Protein 1G5Z (pdb70)

Organism: Borreliella burgdorferi (NCBI:txid139)

Structure (mmCIF, N/CA/C/O backbone):
data_1G5Z
#
_entry.id   1G5Z
#
_cell.length_a   32.079
_cell.length_b   47.052
_cell.length_c   110.607
_cell.angle_alpha   90.00
_cell.angle_beta   90.00
_cell.angle_gamma   90.00
#
_symmetry.space_group_name_H-M   'P 21 21 2'
#
loop_
_entity.id
_entity.type
_entity.pdbx_description
1 polymer 'OUTER SURFACE PROTEIN C'
2 water water
#
loop_
_atom_site.group_PDB
_atom_site.id
_atom_site.type_symbol
_atom_site.label_atom_id
_atom_site.label_alt_id
_atom_site.label_comp_id
_atom_site.label_asym_id
_atom_site.label_entity_id
_atom_site.label_seq_id
_atom_site.pdbx_PDB_ins_code
_atom_site.Cartn_x
_atom_site.Cartn_y
_atom_site.Cartn_z
_atom_site.occupancy
_atom_site.B_iso_or_equiv
_atom_site.auth_seq_id
_atom_site.auth_comp_id
_atom_site.auth_asym_id
_atom_site.auth_atom_id
_atom_site.pdbx_PDB_model_num
ATOM 1 N N . PRO A 1 1 ? 34.040 -4.268 117.970 1.00 73.89 40 PRO A N 1
ATOM 2 C CA . PRO A 1 1 ? 34.214 -5.468 117.121 1.00 73.75 40 PRO A CA 1
ATOM 3 C C . PRO A 1 1 ? 35.543 -5.421 116.378 1.00 73.92 40 PRO A C 1
ATOM 4 O O . PRO A 1 1 ? 35.652 -4.785 115.328 1.00 73.84 40 PRO A O 1
ATOM 8 N N . ASN A 1 2 ? 36.548 -6.101 116.924 1.00 74.27 41 ASN A N 1
ATOM 9 C CA . ASN A 1 2 ? 37.874 -6.126 116.313 1.00 74.55 41 ASN A CA 1
ATOM 10 C C . ASN A 1 2 ? 38.310 -4.683 116.083 1.00 74.01 41 ASN A C 1
ATOM 11 O O . ASN A 1 2 ? 38.807 -4.336 115.012 1.00 74.13 41 ASN A O 1
ATOM 16 N N . LEU A 1 3 ? 38.116 -3.846 117.101 1.00 73.88 42 LEU A N 1
ATOM 17 C CA . LEU A 1 3 ? 38.461 -2.428 117.020 1.00 73.09 42 LEU A CA 1
ATOM 18 C C . LEU A 1 3 ? 37.916 -1.898 115.697 1.00 72.55 42 LEU A C 1
ATOM 19 O O . LEU A 1 3 ? 38.498 -1.011 115.067 1.00 72.43 42 LEU A O 1
ATOM 24 N N . THR A 1 4 ? 36.786 -2.469 115.287 1.00 72.02 43 THR A N 1
ATOM 25 C CA . THR A 1 4 ? 36.119 -2.098 114.051 1.00 71.25 43 THR A CA 1
ATOM 26 C C . THR A 1 4 ? 37.110 -2.066 112.892 1.00 71.13 43 THR A C 1
ATOM 27 O O . THR A 1 4 ? 36.930 -1.321 111.926 1.00 71.30 43 THR A O 1
ATOM 31 N N . GLU A 1 5 ? 38.162 -2.874 112.997 1.00 70.30 44 GLU A N 1
ATOM 32 C CA . GLU A 1 5 ? 39.170 -2.949 111.946 1.00 69.81 44 GLU A CA 1
ATOM 33 C C . GLU A 1 5 ? 38.585 -3.723 110.781 1.00 69.67 44 GLU A C 1
ATOM 34 O O . GLU A 1 5 ? 39.300 -4.311 109.968 1.00 69.95 44 GLU A O 1
ATOM 40 N N . ILE A 1 6 ? 37.259 -3.715 110.728 1.00 68.94 45 ILE A N 1
ATOM 41 C CA . ILE A 1 6 ? 36.513 -4.371 109.676 1.00 68.29 45 ILE A CA 1
ATOM 42 C C . ILE A 1 6 ? 36.660 -3.465 108.463 1.00 68.05 45 ILE A C 1
ATOM 43 O O . ILE A 1 6 ? 36.329 -3.842 107.342 1.00 68.47 45 ILE A O 1
ATOM 48 N N . SER A 1 7 ? 37.165 -2.260 108.710 1.00 67.71 46 SER A N 1
ATOM 49 C CA . SER A 1 7 ? 37.378 -1.277 107.656 1.00 67.65 46 SER A CA 1
ATOM 50 C C . SER A 1 7 ? 38.227 -1.897 106.554 1.00 67.34 46 SER A C 1
ATOM 51 O O . SER A 1 7 ? 37.868 -1.848 105.380 1.00 67.73 46 SER A O 1
ATOM 54 N N . LYS A 1 8 ? 39.355 -2.480 106.943 1.00 66.74 47 LYS A N 1
ATOM 55 C CA . LYS A 1 8 ? 40.251 -3.118 105.989 1.00 66.75 47 LYS A CA 1
ATOM 56 C C . LYS A 1 8 ? 39.509 -4.212 105.229 1.00 66.09 47 LYS A C 1
ATOM 57 O O . LYS A 1 8 ? 39.732 -4.420 104.037 1.00 66.59 47 LYS A O 1
ATOM 63 N N . LYS A 1 9 ? 38.623 -4.910 105.927 1.00 65.07 48 LYS A N 1
ATOM 64 C CA . LYS A 1 9 ? 37.847 -5.975 105.310 1.00 64.46 48 LYS A CA 1
ATOM 65 C C . LYS A 1 9 ? 36.815 -5.369 104.366 1.00 63.32 48 LYS A C 1
ATOM 66 O O . LYS A 1 9 ? 36.428 -5.987 103.374 1.00 63.90 48 LYS A O 1
ATOM 72 N N . ILE A 1 10 ? 36.379 -4.152 104.681 1.00 62.08 49 ILE A N 1
ATOM 73 C CA . ILE A 1 10 ? 35.386 -3.449 103.875 1.00 60.78 49 ILE A CA 1
ATOM 74 C C . ILE A 1 10 ? 36.015 -2.707 102.696 1.00 60.42 49 ILE A C 1
ATOM 75 O O . ILE A 1 10 ? 35.461 -2.688 101.597 1.00 59.94 49 ILE A O 1
ATOM 80 N N . THR A 1 11 ? 37.170 -2.095 102.925 1.00 59.70 50 THR A N 1
ATOM 81 C CA . THR A 1 11 ? 37.845 -1.364 101.867 1.00 59.19 50 THR A CA 1
ATOM 82 C C . THR A 1 11 ? 38.385 -2.324 100.811 1.00 58.57 50 THR A C 1
ATOM 83 O O . THR A 1 11 ? 38.319 -2.043 99.614 1.00 57.82 50 THR A O 1
ATOM 87 N N . GLU A 1 12 ? 38.911 -3.461 101.253 1.00 58.59 51 GLU A N 1
ATOM 88 C CA . GLU A 1 12 ? 39.463 -4.440 100.325 1.00 59.49 51 GLU A CA 1
ATOM 89 C C . GLU A 1 12 ? 38.402 -5.267 99.601 1.0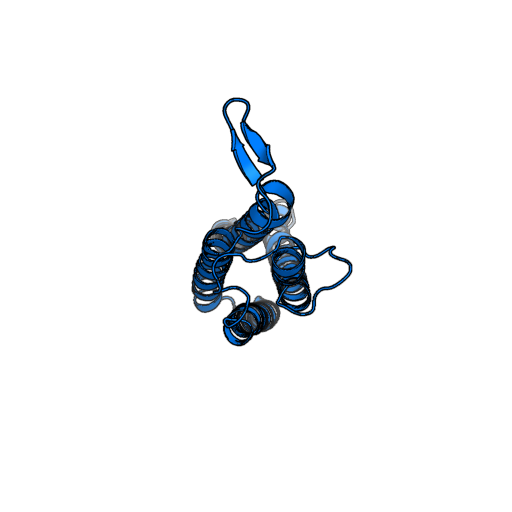0 58.62 51 GLU A C 1
ATOM 90 O O . GLU A 1 12 ? 38.506 -5.485 98.394 1.00 58.54 51 GLU A O 1
ATOM 96 N N . SER A 1 13 ? 37.389 -5.735 100.326 1.00 57.82 52 SER A N 1
ATOM 97 C CA . SER A 1 13 ? 36.337 -6.527 99.694 1.00 57.04 52 SER A CA 1
ATOM 98 C C . SER A 1 13 ? 35.577 -5.619 98.736 1.00 56.25 52 SER A C 1
ATOM 99 O O . SER A 1 13 ? 34.783 -6.080 97.916 1.00 56.72 52 SER A O 1
ATOM 102 N N . ASN A 1 14 ? 35.832 -4.320 98.854 1.00 54.93 53 ASN A N 1
ATOM 103 C CA . ASN A 1 14 ? 35.190 -3.326 98.007 1.00 53.68 53 ASN A CA 1
ATOM 104 C C . ASN A 1 14 ? 35.991 -3.147 96.710 1.00 53.10 53 ASN A C 1
ATOM 105 O O . ASN A 1 14 ? 35.419 -3.077 95.618 1.00 52.93 53 ASN A O 1
ATOM 110 N N . ALA A 1 15 ? 37.314 -3.075 96.837 1.00 51.30 54 ALA A N 1
ATOM 111 C CA . ALA A 1 15 ? 38.186 -2.922 95.677 1.00 49.80 54 ALA A CA 1
ATOM 112 C C . ALA A 1 15 ? 37.940 -4.073 94.703 1.00 48.94 54 ALA A C 1
ATOM 113 O O . ALA A 1 15 ? 38.215 -3.965 93.506 1.00 49.19 54 ALA A O 1
ATOM 115 N N . VAL A 1 16 ? 37.426 -5.179 95.230 1.00 47.27 55 VAL A N 1
ATOM 116 C CA . VAL A 1 16 ? 37.122 -6.342 94.413 1.00 45.56 55 VAL A CA 1
ATOM 117 C C . VAL A 1 16 ? 35.818 -6.056 93.678 1.00 44.52 55 VAL A C 1
ATOM 118 O O . VAL A 1 16 ? 35.728 -6.210 92.461 1.00 44.27 55 VAL A O 1
ATOM 122 N N . VAL A 1 17 ? 34.811 -5.636 94.436 1.00 43.46 56 VAL A N 1
ATOM 123 C CA . VAL A 1 17 ? 33.507 -5.316 93.877 1.00 42.42 56 VAL A CA 1
ATOM 124 C C . VAL A 1 17 ? 33.657 -4.273 92.781 1.00 42.20 56 VAL A C 1
ATOM 125 O O . VAL A 1 17 ? 33.001 -4.357 91.743 1.00 42.59 56 VAL A O 1
ATOM 129 N N . LEU A 1 18 ? 34.525 -3.292 93.020 1.00 41.47 57 LEU A N 1
ATOM 130 C CA . LEU A 1 18 ? 34.779 -2.224 92.058 1.00 40.48 57 LEU A CA 1
ATOM 131 C C . LEU A 1 18 ? 35.416 -2.768 90.793 1.00 39.84 57 LEU A C 1
ATOM 132 O O . LEU A 1 18 ? 34.955 -2.497 89.689 1.00 39.82 57 LEU A O 1
ATOM 137 N N . ALA A 1 19 ? 36.482 -3.539 90.967 1.00 39.40 58 ALA A N 1
ATOM 138 C CA . ALA A 1 19 ? 37.193 -4.130 89.847 1.00 38.09 58 ALA A CA 1
ATOM 139 C C . ALA A 1 19 ? 36.256 -4.977 88.995 1.00 37.54 58 ALA A C 1
ATOM 140 O O . ALA A 1 19 ? 36.262 -4.880 87.762 1.00 38.18 58 ALA A O 1
ATOM 142 N N . VAL A 1 20 ? 35.441 -5.801 89.643 1.00 36.43 59 VAL A N 1
ATOM 143 C CA . VAL A 1 20 ? 34.519 -6.649 88.900 1.00 36.28 59 VAL A CA 1
ATOM 144 C C . VAL A 1 20 ? 33.423 -5.873 88.182 1.00 36.42 59 VAL A C 1
ATOM 145 O O . VAL A 1 20 ? 33.035 -6.241 87.076 1.00 37.01 59 VAL A O 1
ATOM 149 N N . LYS A 1 21 ? 32.919 -4.806 88.797 1.00 36.99 60 LYS A N 1
ATOM 150 C CA . LYS A 1 21 ? 31.867 -4.017 88.160 1.00 37.25 60 LYS A CA 1
ATOM 151 C C . LYS A 1 21 ? 32.416 -3.476 86.846 1.00 36.52 60 LYS A C 1
ATOM 152 O O . LYS A 1 21 ? 31.750 -3.521 85.809 1.00 35.84 60 LYS A O 1
ATOM 158 N N . GLU A 1 22 ? 33.643 -2.970 86.903 1.00 35.83 61 GLU A N 1
ATOM 159 C CA . GLU A 1 22 ? 34.307 -2.431 85.727 1.00 34.79 61 GLU A CA 1
ATOM 160 C C . GLU A 1 22 ? 34.212 -3.442 84.583 1.00 34.25 61 GLU A C 1
ATOM 161 O O . GLU A 1 22 ? 33.792 -3.104 83.473 1.00 33.66 61 GLU A O 1
ATOM 167 N N . VAL A 1 23 ? 34.601 -4.683 84.864 1.00 33.92 62 VAL A N 1
ATOM 168 C CA . VAL A 1 23 ? 34.537 -5.749 83.872 1.00 32.71 62 VAL A CA 1
ATOM 169 C C . VAL A 1 23 ? 33.082 -5.945 83.462 1.00 31.47 62 VAL A C 1
ATOM 170 O O . VAL A 1 23 ? 32.795 -6.190 82.294 1.00 32.14 62 VAL A O 1
ATOM 174 N N . GLU A 1 24 ? 32.168 -5.831 84.423 1.00 31.09 63 GLU A N 1
ATOM 175 C CA . GLU A 1 24 ? 30.740 -5.980 84.145 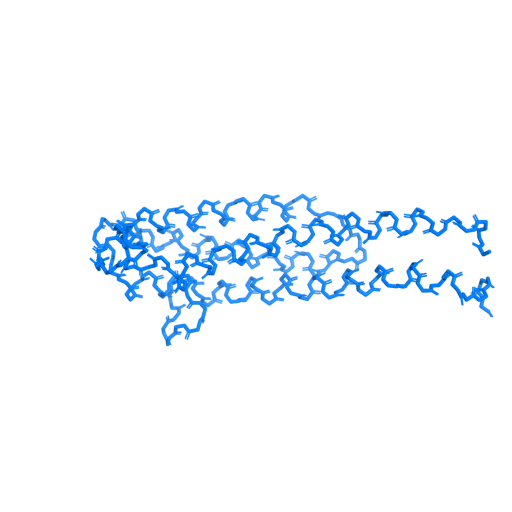1.00 31.15 63 GLU A CA 1
ATOM 176 C C . GLU A 1 24 ? 30.274 -4.918 83.159 1.00 29.17 63 GLU A C 1
ATOM 177 O O . GLU A 1 24 ? 29.667 -5.224 82.141 1.00 30.28 63 GLU A O 1
ATOM 183 N N . THR A 1 25 ? 30.559 -3.664 83.482 1.00 27.07 64 THR A N 1
ATOM 184 C CA . THR A 1 25 ? 30.181 -2.545 82.637 1.00 24.78 64 THR A CA 1
ATOM 185 C C . THR A 1 25 ? 30.768 -2.689 81.225 1.00 24.47 64 THR A C 1
ATOM 186 O O . THR A 1 25 ? 30.112 -2.339 80.240 1.00 26.21 64 THR A O 1
ATOM 190 N N . LEU A 1 26 ? 31.993 -3.205 81.117 1.00 22.78 65 LEU A N 1
ATOM 191 C CA . LEU A 1 26 ? 32.594 -3.396 79.800 1.00 21.96 65 LEU A CA 1
ATOM 192 C C . LEU A 1 26 ? 31.777 -4.404 78.991 1.00 22.03 65 LEU A C 1
ATOM 193 O O . LEU A 1 26 ? 31.628 -4.253 77.778 1.00 21.85 65 LEU A O 1
ATOM 198 N N . LEU A 1 27 ? 31.249 -5.436 79.646 1.00 21.26 66 LEU A N 1
ATOM 199 C CA . LEU A 1 27 ? 30.428 -6.403 78.916 1.00 22.34 66 LEU A CA 1
ATOM 200 C C . LEU A 1 27 ? 29.151 -5.688 78.489 1.00 21.67 66 LEU A C 1
ATOM 201 O O . LEU A 1 27 ? 28.703 -5.812 77.341 1.00 21.09 66 LEU A O 1
ATOM 206 N N . ALA A 1 28 ? 28.576 -4.927 79.417 1.00 20.79 67 ALA A N 1
ATOM 207 C CA . ALA A 1 28 ? 27.353 -4.183 79.139 1.00 20.92 67 ALA A CA 1
ATOM 208 C C . ALA A 1 28 ? 27.540 -3.220 77.966 1.00 20.74 67 ALA A C 1
ATOM 209 O O . ALA A 1 28 ? 26.587 -2.924 77.251 1.00 22.41 67 ALA A O 1
ATOM 211 N N . SER A 1 29 ? 28.759 -2.730 77.766 1.00 20.93 68 SER A N 1
ATOM 212 C CA . SER A 1 29 ? 29.001 -1.820 76.653 1.00 22.72 68 SER A CA 1
ATOM 213 C C . SER A 1 29 ? 28.981 -2.615 75.343 1.00 23.00 68 SER A C 1
ATOM 214 O O . SER A 1 29 ? 28.397 -2.176 74.349 1.00 25.09 68 SER A O 1
ATOM 217 N N . ILE A 1 30 ? 29.607 -3.790 75.348 1.00 23.48 69 ILE A N 1
ATOM 218 C CA . ILE A 1 30 ? 29.624 -4.647 74.167 1.00 22.71 69 ILE A CA 1
ATOM 219 C C . ILE A 1 30 ? 28.182 -4.988 73.819 1.00 22.79 69 ILE A C 1
ATOM 220 O O . ILE A 1 30 ? 27.795 -5.004 72.648 1.00 23.64 69 ILE A O 1
ATOM 225 N N . ASP A 1 31 ? 27.381 -5.265 74.840 1.00 23.08 70 ASP A N 1
ATOM 226 C CA . ASP A 1 31 ? 25.993 -5.598 74.601 1.00 23.45 70 ASP A CA 1
ATOM 227 C C . ASP A 1 31 ? 25.226 -4.397 74.062 1.00 23.66 70 ASP A C 1
ATOM 228 O O . ASP A 1 31 ? 24.296 -4.556 73.266 1.00 23.73 70 ASP A O 1
ATOM 233 N N . GLU A 1 32 ? 25.616 -3.196 74.482 1.00 23.73 71 GLU A N 1
ATOM 234 C CA . GLU A 1 32 ? 24.950 -1.994 73.999 1.00 23.24 71 GLU A CA 1
ATOM 235 C C . GLU A 1 32 ? 25.288 -1.847 72.513 1.00 23.88 71 GLU A C 1
ATOM 236 O O . GLU A 1 32 ? 24.420 -1.500 71.695 1.00 23.79 71 GLU A O 1
ATOM 242 N N . LEU A 1 33 ? 26.552 -2.108 72.169 1.00 23.74 72 LEU A N 1
ATOM 243 C CA . LEU A 1 33 ? 26.998 -2.039 70.775 1.00 24.06 72 LEU A CA 1
ATOM 244 C C . LEU A 1 33 ? 26.144 -3.015 69.972 1.00 23.93 72 LEU A C 1
ATOM 245 O O . LEU A 1 33 ? 25.636 -2.702 68.888 1.00 23.28 72 LEU A O 1
ATOM 250 N N . ALA A 1 34 ? 25.996 -4.209 70.536 1.00 24.14 73 ALA A N 1
ATOM 251 C CA . ALA A 1 34 ? 25.242 -5.276 69.910 1.00 23.44 73 ALA A CA 1
ATOM 252 C C . ALA A 1 34 ? 23.753 -5.007 69.717 1.00 22.32 73 ALA A C 1
ATOM 253 O O . ALA A 1 34 ? 23.209 -5.237 68.642 1.00 22.42 73 ALA A O 1
ATOM 255 N N . THR A 1 35 ? 23.091 -4.519 70.755 1.00 22.54 74 THR A N 1
ATOM 256 C CA . THR A 1 35 ? 21.653 -4.289 70.671 1.00 22.52 74 THR A CA 1
ATOM 257 C C . THR A 1 35 ? 21.268 -2.921 70.150 1.00 23.22 74 THR A C 1
ATOM 258 O O . THR A 1 35 ? 20.119 -2.717 69.759 1.00 24.93 74 THR A O 1
ATOM 262 N N . LYS A 1 36 ? 22.213 -1.984 70.129 1.00 22.66 75 LYS A N 1
ATOM 263 C CA . LYS A 1 36 ? 21.893 -0.635 69.671 1.00 20.29 75 LYS A CA 1
ATOM 264 C C . LYS A 1 36 ? 22.613 -0.111 68.442 1.00 19.84 75 LYS A C 1
ATOM 265 O O . LYS A 1 36 ? 22.069 0.722 67.729 1.00 19.87 75 LYS A O 1
ATOM 271 N N . ALA A 1 37 ? 23.825 -0.583 68.180 1.00 19.18 76 ALA A N 1
ATOM 272 C CA . ALA A 1 37 ? 24.578 -0.059 67.051 1.00 18.50 76 ALA A CA 1
ATOM 273 C C . ALA A 1 37 ? 24.714 -0.939 65.821 1.00 19.16 76 ALA A C 1
ATOM 274 O O . ALA A 1 37 ? 25.102 -0.442 64.767 1.00 20.38 76 ALA A O 1
ATOM 276 N N . ILE A 1 38 ? 24.420 -2.231 65.929 1.00 18.95 77 ILE A N 1
ATOM 277 C CA . ILE A 1 38 ? 24.529 -3.088 64.753 1.00 18.80 77 ILE A CA 1
ATOM 278 C C . ILE A 1 38 ? 23.565 -2.631 63.661 1.00 19.47 77 ILE A C 1
ATOM 279 O O . ILE A 1 38 ? 22.402 -2.338 63.932 1.00 20.25 77 ILE A O 1
ATOM 284 N N . GLY A 1 39 ? 24.059 -2.584 62.427 1.00 19.24 78 GLY A N 1
ATOM 285 C CA . GLY A 1 39 ? 23.241 -2.173 61.303 1.00 18.88 78 GLY A CA 1
ATOM 286 C C . GLY A 1 39 ? 22.631 -0.806 61.505 1.00 19.96 78 GLY A C 1
ATOM 287 O O . GLY A 1 39 ? 21.470 -0.589 61.171 1.00 22.44 78 GLY A O 1
ATOM 288 N N . LYS A 1 40 ? 23.414 0.116 62.055 1.00 20.59 79 LYS A N 1
ATOM 289 C CA . LYS A 1 40 ? 22.956 1.481 62.315 1.00 21.44 79 LYS A CA 1
ATOM 290 C C . LYS A 1 40 ? 23.998 2.501 61.892 1.00 22.62 79 LYS A C 1
ATOM 291 O O . LYS A 1 40 ? 25.174 2.183 61.729 1.00 24.90 79 LYS A O 1
ATOM 297 N N . LYS A 1 41 ? 23.559 3.737 61.711 1.00 24.01 80 LYS A N 1
ATOM 298 C CA . LYS A 1 41 ? 24.476 4.816 61.369 1.00 24.58 80 LYS A CA 1
ATOM 299 C C . LYS A 1 41 ? 24.047 6.033 62.173 1.00 23.73 80 LYS A C 1
ATOM 300 O O . LYS A 1 41 ? 22.885 6.146 62.548 1.00 23.99 80 LYS A O 1
ATOM 306 N N . ILE A 1 42 ? 24.987 6.922 62.467 1.00 25.17 81 ILE A N 1
ATOM 307 C CA . ILE A 1 42 ? 24.680 8.135 63.226 1.00 25.81 81 ILE A CA 1
ATOM 308 C C . ILE A 1 42 ? 23.828 9.050 62.349 1.00 25.77 81 ILE A C 1
ATOM 309 O O . ILE A 1 42 ? 24.259 9.491 61.285 1.00 24.36 81 ILE A O 1
ATOM 314 N N . GLY A 1 43 ? 22.607 9.319 62.794 1.00 27.75 82 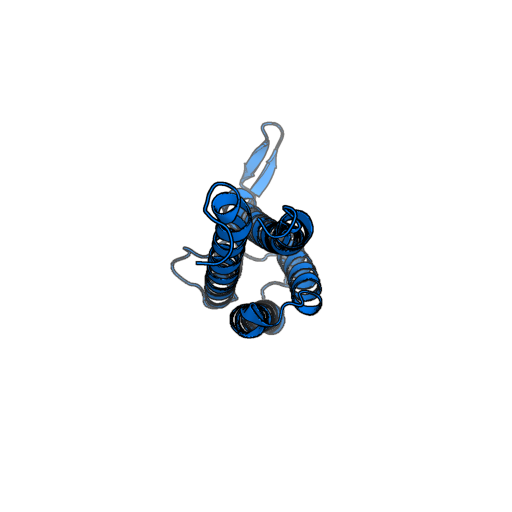GLY A N 1
ATOM 315 C CA . GLY A 1 43 ? 21.719 10.162 62.018 1.00 28.56 82 GLY A CA 1
ATOM 316 C C . GLY A 1 43 ? 21.380 11.447 62.735 1.00 29.86 82 GLY A C 1
ATOM 317 O O . GLY A 1 43 ? 21.585 11.571 63.939 1.00 30.44 82 GLY A O 1
ATOM 318 N N . ASN A 1 44 ? 20.851 12.403 61.982 1.00 30.82 83 ASN A N 1
ATOM 319 C CA . ASN A 1 44 ? 20.475 13.701 62.517 1.00 31.52 83 ASN A CA 1
ATOM 320 C C . ASN A 1 44 ? 19.563 13.609 63.731 1.00 31.23 83 ASN A C 1
ATOM 321 O O . ASN A 1 44 ? 19.529 14.524 64.547 1.00 31.65 83 ASN A O 1
ATOM 326 N N . ASN A 1 45 ? 18.818 12.513 63.844 1.00 32.06 84 ASN A N 1
ATOM 327 C CA . ASN A 1 45 ? 17.912 12.311 64.978 1.00 32.03 84 ASN A CA 1
ATOM 328 C C . ASN A 1 45 ? 18.566 11.445 66.043 1.00 31.53 84 ASN A C 1
ATOM 329 O O . ASN A 1 45 ? 18.156 11.442 67.206 1.00 30.78 84 ASN A O 1
ATOM 334 N N . GLY A 1 46 ? 19.585 10.711 65.614 1.00 30.68 85 GLY A N 1
ATOM 335 C CA . GLY A 1 46 ? 20.301 9.798 66.477 1.00 28.21 85 GLY A CA 1
ATOM 336 C C . GLY A 1 46 ? 20.629 8.629 65.572 1.00 28.19 85 GLY A C 1
ATOM 337 O O . GLY A 1 46 ? 20.822 8.812 64.372 1.00 27.12 85 GLY A O 1
ATOM 338 N N . LEU A 1 47 ? 20.669 7.424 66.118 1.00 27.26 86 LEU A N 1
ATOM 339 C CA . LEU A 1 47 ? 20.983 6.259 65.304 1.00 27.59 86 LEU A CA 1
ATOM 340 C C . LEU A 1 47 ? 19.839 5.836 64.387 1.00 27.40 86 LEU A C 1
ATOM 341 O O . LEU A 1 47 ? 18.664 5.862 64.774 1.00 28.49 86 LEU A O 1
ATOM 346 N N . GLU A 1 48 ? 20.197 5.456 63.164 1.00 27.57 87 GLU A N 1
ATOM 347 C CA . GLU A 1 48 ? 19.227 4.977 62.191 1.00 27.18 87 GLU A CA 1
ATOM 348 C C . GLU A 1 48 ? 19.808 3.835 61.359 1.00 28.34 87 GLU A C 1
ATOM 349 O O . GLU A 1 48 ? 20.970 3.454 61.527 1.00 28.77 87 GLU A O 1
ATOM 355 N N . ALA A 1 49 ? 18.992 3.294 60.462 1.00 29.10 88 ALA A N 1
ATOM 356 C CA . ALA A 1 49 ? 19.388 2.168 59.618 1.00 28.59 88 ALA A CA 1
ATOM 357 C C . ALA A 1 49 ? 20.532 2.396 58.631 1.00 28.40 88 ALA A C 1
ATOM 358 O O . ALA A 1 49 ? 20.637 3.435 57.982 1.00 28.49 88 ALA A O 1
ATOM 360 N N . ASN A 1 50 ? 21.384 1.384 58.542 1.00 29.14 89 ASN A N 1
ATOM 361 C CA . ASN A 1 50 ? 22.530 1.340 57.647 1.00 29.26 89 ASN A CA 1
ATOM 362 C C . ASN A 1 50 ? 22.992 -0.089 57.825 1.00 30.70 89 ASN A C 1
ATOM 363 O O . ASN A 1 50 ? 23.795 -0.400 58.705 1.00 31.15 89 ASN A O 1
ATOM 368 N N . GLN A 1 51 ? 22.462 -0.962 56.986 1.00 32.34 90 GLN A N 1
ATOM 369 C CA . GLN A 1 51 ? 22.773 -2.377 57.064 1.00 33.38 90 GLN A CA 1
ATOM 370 C C . GLN A 1 51 ? 24.007 -2.824 56.296 1.00 32.76 90 GLN A C 1
ATOM 371 O O . GLN A 1 51 ? 24.466 -2.150 55.370 1.00 33.54 90 GLN A O 1
ATOM 377 N N . SER A 1 52 ? 24.536 -3.971 56.720 1.00 31.25 91 SER A N 1
ATOM 378 C CA . SER A 1 52 ? 25.685 -4.615 56.100 1.00 30.42 91 SER A CA 1
ATOM 379 C C . SER A 1 52 ? 27.004 -3.830 56.041 1.00 30.13 91 SER A C 1
ATOM 380 O O . SER A 1 52 ? 27.669 -3.802 55.004 1.00 30.99 91 SER A O 1
ATOM 383 N N . LYS A 1 53 ? 27.385 -3.209 57.156 1.00 28.53 92 LYS A N 1
ATOM 384 C CA . LYS A 1 53 ? 28.633 -2.448 57.244 1.00 26.47 92 LYS A CA 1
ATOM 385 C C . LYS A 1 53 ? 29.076 -2.406 58.699 1.00 25.15 92 LYS A C 1
ATOM 386 O O . LYS A 1 53 ? 29.456 -1.353 59.219 1.00 24.74 92 LYS A O 1
ATOM 392 N N . ASN A 1 54 ? 29.038 -3.566 59.347 1.00 23.48 93 ASN A N 1
ATOM 393 C CA . ASN A 1 54 ? 29.384 -3.674 60.760 1.00 21.74 93 ASN A CA 1
ATOM 394 C C . ASN A 1 54 ? 30.799 -4.166 61.042 1.00 21.94 93 ASN A C 1
ATOM 395 O O . ASN A 1 54 ? 31.060 -4.733 62.103 1.00 23.21 93 ASN A O 1
ATOM 400 N N . THR A 1 55 ? 31.712 -3.940 60.102 1.00 21.83 94 THR A N 1
ATOM 401 C CA . THR A 1 55 ? 33.096 -4.373 60.265 1.00 20.13 94 THR A CA 1
ATOM 402 C C . THR A 1 55 ? 33.819 -3.643 61.384 1.00 19.64 94 THR A C 1
ATOM 403 O O . THR A 1 55 ? 34.332 -4.279 62.297 1.00 20.32 94 THR A O 1
ATOM 407 N N . SER A 1 56 ? 33.864 -2.313 61.314 1.00 20.63 95 SER A N 1
ATOM 408 C CA . SER A 1 56 ? 34.553 -1.526 62.332 1.00 20.55 95 SER A CA 1
ATOM 409 C C . SER A 1 56 ? 33.833 -1.631 63.667 1.00 21.12 95 SER A C 1
ATOM 410 O O . SER A 1 56 ? 34.463 -1.559 64.728 1.00 20.60 95 SER A O 1
ATOM 413 N N . LEU A 1 57 ? 32.515 -1.815 63.612 1.00 21.35 96 LEU A N 1
ATOM 414 C CA . LEU A 1 57 ? 31.733 -1.974 64.832 1.00 20.21 96 LEU A CA 1
ATOM 415 C C . LEU A 1 57 ? 32.248 -3.218 65.534 1.00 20.03 96 LEU A C 1
ATOM 416 O O . LEU A 1 57 ? 32.439 -3.225 66.745 1.00 20.34 96 LEU A O 1
ATOM 421 N N . LEU A 1 58 ? 32.470 -4.271 64.755 1.00 19.58 97 LEU A N 1
ATOM 422 C CA . LEU A 1 58 ? 32.971 -5.522 65.292 1.00 20.42 97 LEU A CA 1
ATOM 423 C C . LEU A 1 58 ? 34.377 -5.351 65.856 1.00 20.14 97 LEU A C 1
ATOM 424 O O . LEU A 1 58 ? 34.726 -5.969 66.865 1.00 21.63 97 LEU A O 1
ATOM 429 N N . SER A 1 59 ? 35.182 -4.508 65.219 1.00 19.08 98 SER A N 1
ATOM 430 C CA . SER A 1 59 ? 36.537 -4.274 65.706 1.00 18.17 98 SER A CA 1
ATOM 431 C C . SER A 1 59 ? 36.480 -3.651 67.106 1.00 19.39 98 SER A C 1
ATOM 432 O O . SER A 1 59 ? 37.376 -3.861 67.936 1.00 16.32 98 SER A O 1
ATOM 435 N N . GLY A 1 60 ? 35.414 -2.887 67.350 1.00 19.78 99 GLY A N 1
ATOM 436 C CA . GLY A 1 60 ? 35.230 -2.233 68.632 1.00 19.59 99 GLY A CA 1
ATOM 437 C C . GLY A 1 60 ? 34.912 -3.235 69.721 1.00 19.99 99 GLY A C 1
ATOM 438 O O . GLY A 1 60 ? 35.388 -3.121 70.852 1.00 18.04 99 GLY A O 1
ATOM 439 N N . ALA A 1 61 ? 34.098 -4.226 69.375 1.00 21.06 100 ALA A N 1
ATOM 440 C CA . ALA A 1 61 ? 33.724 -5.264 70.325 1.00 20.60 100 ALA A CA 1
ATOM 441 C C . ALA A 1 61 ? 34.983 -6.049 70.657 1.00 20.30 100 ALA A C 1
ATOM 442 O O . ALA A 1 61 ? 35.259 -6.345 71.819 1.00 20.71 100 ALA A O 1
ATOM 444 N N . TYR A 1 62 ? 35.758 -6.370 69.629 1.00 20.61 101 TYR A N 1
ATOM 445 C CA . TYR A 1 62 ? 36.998 -7.108 69.826 1.00 20.62 101 TYR A CA 1
ATOM 446 C C . TYR A 1 62 ? 37.915 -6.331 70.758 1.00 20.23 101 TYR A C 1
ATOM 447 O O . TYR A 1 62 ? 38.474 -6.895 71.688 1.00 22.26 101 TYR A O 1
ATOM 456 N N . ALA A 1 63 ? 38.065 -5.032 70.508 1.00 20.09 102 ALA A N 1
ATOM 457 C CA . ALA A 1 63 ? 38.909 -4.182 71.337 1.00 19.85 102 ALA A CA 1
ATOM 458 C C . ALA A 1 63 ? 38.478 -4.248 72.799 1.00 21.29 102 ALA A C 1
ATOM 459 O O . ALA A 1 63 ? 39.291 -4.459 73.698 1.00 19.78 102 ALA A O 1
ATOM 461 N N . ILE A 1 64 ? 37.187 -4.058 73.037 1.00 22.86 103 ILE A N 1
ATOM 462 C CA . ILE A 1 64 ? 36.667 -4.102 74.393 1.00 21.73 103 ILE A CA 1
ATOM 463 C C . ILE A 1 64 ? 36.856 -5.493 74.974 1.00 22.64 103 ILE A C 1
ATOM 464 O O . ILE A 1 64 ? 36.961 -5.639 76.190 1.00 23.38 103 ILE A O 1
ATOM 469 N N . SER A 1 65 ? 36.900 -6.516 74.122 1.00 23.31 104 SER A N 1
ATOM 470 C CA . SER A 1 65 ? 37.093 -7.871 74.639 1.00 24.74 104 SER A CA 1
ATOM 471 C C . SER A 1 65 ? 38.549 -8.009 75.081 1.00 24.24 104 SER A C 1
ATOM 472 O O . SER A 1 65 ? 38.844 -8.678 76.070 1.00 25.91 104 SER A O 1
ATOM 475 N N . ASP A 1 66 ? 39.457 -7.357 74.366 1.00 24.02 105 ASP A N 1
ATOM 476 C CA . ASP A 1 66 ? 40.862 -7.389 74.747 1.00 22.86 105 ASP A CA 1
ATOM 477 C C . ASP A 1 66 ? 41.042 -6.686 76.087 1.00 23.37 105 ASP A C 1
ATOM 478 O O . ASP A 1 66 ? 41.732 -7.190 76.971 1.00 25.66 105 ASP A O 1
ATOM 483 N N . LEU A 1 67 ? 40.425 -5.517 76.237 1.00 22.05 106 LEU A N 1
ATOM 484 C CA . LEU A 1 67 ? 40.525 -4.762 77.481 1.00 21.41 106 LEU A CA 1
ATOM 485 C C . LEU A 1 67 ? 39.977 -5.596 78.639 1.00 23.03 106 LEU A C 1
ATOM 486 O O . LEU A 1 67 ? 40.512 -5.569 79.758 1.00 22.31 106 LEU A O 1
ATOM 491 N N . ILE A 1 68 ? 38.909 -6.341 78.351 1.00 23.27 107 ILE A N 1
ATOM 492 C CA . ILE A 1 68 ? 38.271 -7.219 79.328 1.00 21.75 107 ILE A CA 1
ATOM 493 C C . ILE A 1 68 ? 39.246 -8.306 79.788 1.00 21.59 107 ILE A C 1
ATOM 494 O O . ILE A 1 68 ? 39.348 -8.599 80.973 1.00 20.23 107 ILE A O 1
ATOM 499 N N . ALA A 1 69 ? 39.952 -8.909 78.841 1.00 22.55 108 ALA A N 1
ATOM 500 C CA . ALA A 1 69 ? 40.915 -9.943 79.171 1.00 23.68 108 ALA A CA 1
ATOM 501 C C . ALA A 1 69 ? 41.979 -9.328 80.060 1.00 25.89 108 ALA A C 1
ATOM 502 O O . ALA A 1 69 ? 42.379 -9.922 81.059 1.00 25.76 108 ALA A O 1
ATOM 504 N N . GLU A 1 70 ? 42.432 -8.130 79.700 1.00 28.53 109 GLU A N 1
ATOM 505 C CA . GLU A 1 70 ? 43.460 -7.446 80.477 1.00 31.03 109 GLU A CA 1
ATOM 506 C C . GLU A 1 70 ? 43.047 -7.292 81.932 1.00 32.21 109 GLU A C 1
ATOM 507 O O . GLU A 1 70 ? 43.818 -7.601 82.847 1.00 32.88 109 GLU A O 1
ATOM 513 N N . LYS A 1 71 ? 41.826 -6.809 82.139 1.00 32.77 110 LYS A N 1
ATOM 514 C CA . LYS A 1 71 ? 41.305 -6.597 83.481 1.00 32.20 110 LYS A CA 1
ATOM 515 C C . LYS A 1 71 ? 41.292 -7.872 84.315 1.00 32.71 110 LYS A C 1
ATOM 516 O O . LYS A 1 71 ? 41.788 -7.884 85.440 1.00 32.71 110 LYS A O 1
ATOM 522 N N . LEU A 1 72 ? 40.718 -8.938 83.769 1.00 33.05 111 LEU A N 1
ATOM 523 C CA . LEU A 1 72 ? 40.651 -10.213 84.473 1.00 33.04 111 LEU A CA 1
ATOM 524 C C . LEU A 1 72 ? 42.040 -10.775 84.732 1.00 33.26 111 LEU A C 1
ATOM 525 O O . LEU A 1 72 ? 42.297 -11.335 85.792 1.00 33.75 111 LEU A O 1
ATOM 530 N N . ASN A 1 73 ? 42.931 -10.623 83.758 1.00 34.41 112 ASN A N 1
ATOM 531 C CA . ASN A 1 73 ? 44.310 -11.104 83.867 1.00 35.91 112 ASN A CA 1
ATOM 532 C C . ASN A 1 73 ? 44.995 -10.513 85.098 1.00 36.89 112 ASN A C 1
ATOM 533 O O . ASN A 1 73 ? 45.968 -11.069 85.610 1.00 37.46 112 ASN A O 1
ATOM 538 N N . VAL A 1 74 ? 44.469 -9.387 85.570 1.00 38.03 113 VAL A N 1
ATOM 539 C CA . VAL A 1 74 ? 45.030 -8.693 86.721 1.00 39.57 113 VAL A CA 1
ATOM 540 C C . VAL A 1 74 ? 44.156 -8.772 87.978 1.00 40.25 113 VAL A C 1
ATOM 541 O O . VAL A 1 74 ? 44.507 -8.223 89.021 1.00 40.40 113 VAL A O 1
ATOM 545 N N . LEU A 1 75 ? 43.019 -9.447 87.884 1.00 41.98 114 LEU A N 1
ATOM 546 C CA . LEU A 1 75 ? 42.144 -9.575 89.039 1.00 44.79 114 LEU A CA 1
ATOM 547 C C . LEU A 1 75 ? 42.668 -10.684 89.943 1.00 46.68 114 LEU A C 1
ATOM 548 O O . LEU A 1 75 ? 42.701 -11.854 89.553 1.00 46.79 114 LEU A O 1
ATOM 553 N N . LYS A 1 76 ? 43.083 -10.312 91.151 1.00 48.43 115 LYS A N 1
ATOM 554 C CA . LYS A 1 76 ? 43.625 -11.287 92.089 1.00 50.69 115 LYS A CA 1
ATOM 555 C C . LYS A 1 76 ? 42.919 -11.331 93.439 1.00 51.47 115 LYS A C 1
ATOM 556 O O . LYS A 1 76 ? 42.803 -10.320 94.130 1.00 51.21 115 LYS A O 1
ATOM 562 N N . ASN A 1 77 ? 42.455 -12.523 93.802 1.00 52.43 116 ASN A N 1
ATOM 563 C CA . ASN A 1 77 ? 41.756 -12.754 95.060 1.00 53.53 116 ASN A CA 1
ATOM 564 C C . ASN A 1 77 ? 41.683 -14.262 95.285 1.00 54.17 116 ASN A C 1
ATOM 565 O O . ASN A 1 77 ? 41.062 -14.985 94.507 1.00 53.48 116 ASN A O 1
ATOM 570 N N . GLU A 1 78 ? 42.325 -14.724 96.355 1.00 55.58 117 GLU A N 1
ATOM 571 C CA . GLU A 1 78 ? 42.385 -16.146 96.693 1.00 56.39 117 GLU A CA 1
ATOM 572 C C . GLU A 1 78 ? 41.049 -16.866 96.831 1.00 55.66 117 GLU A C 1
ATOM 573 O O . GLU A 1 78 ? 40.796 -17.854 96.137 1.00 55.36 117 GLU A O 1
ATOM 579 N N . GLU A 1 79 ? 40.199 -16.379 97.727 1.00 55.16 118 GLU A N 1
ATOM 580 C CA . GLU A 1 79 ? 38.912 -17.020 97.964 1.00 54.94 118 GLU A CA 1
ATOM 581 C C . GLU A 1 79 ? 38.007 -17.055 96.739 1.00 54.16 118 GLU A C 1
ATOM 582 O O . GLU A 1 79 ? 37.115 -17.897 96.651 1.00 54.29 118 GLU A O 1
ATOM 588 N N . LEU A 1 80 ? 38.253 -16.156 95.789 1.00 53.16 119 LEU A N 1
ATOM 589 C CA . LEU A 1 80 ? 37.459 -16.080 94.565 1.00 51.72 119 LEU A CA 1
ATOM 590 C C . LEU A 1 80 ? 38.170 -16.653 93.346 1.00 51.24 119 LEU A C 1
ATOM 591 O O . LEU A 1 80 ? 37.541 -16.887 92.316 1.00 50.99 119 LEU A O 1
ATOM 596 N N . LYS A 1 81 ? 39.477 -16.869 93.468 1.00 51.01 120 LYS A N 1
ATOM 597 C CA . LYS A 1 81 ? 40.292 -17.398 92.376 1.00 51.09 120 LYS A CA 1
ATOM 598 C C . LYS A 1 81 ? 39.503 -18.269 91.402 1.00 49.98 120 LYS A C 1
ATOM 599 O O . LYS A 1 81 ? 39.569 -18.079 90.188 1.00 49.27 120 LYS A O 1
ATOM 605 N N . GLU A 1 82 ? 38.760 -19.224 91.943 1.00 49.97 121 GLU A N 1
ATOM 606 C CA . GLU A 1 82 ? 37.944 -20.117 91.129 1.00 49.79 121 GLU A CA 1
ATOM 607 C C . GLU A 1 82 ? 37.114 -19.327 90.117 1.00 48.05 121 GLU A C 1
ATOM 608 O O . GLU A 1 82 ? 37.398 -19.341 88.921 1.00 48.21 121 GLU A O 1
ATOM 614 N N . LYS A 1 83 ? 36.095 -18.632 90.611 1.00 46.59 122 LYS A N 1
ATOM 615 C CA . LYS A 1 83 ? 35.213 -17.848 89.759 1.00 45.39 122 LYS A CA 1
ATOM 616 C C . LYS A 1 83 ? 35.954 -16.883 88.840 1.00 44.68 122 LYS A C 1
ATOM 617 O O . LYS A 1 83 ? 35.458 -16.536 87.768 1.00 44.19 122 LYS A O 1
ATOM 623 N N . ILE A 1 84 ? 37.137 -16.443 89.260 1.00 44.29 123 ILE A N 1
ATOM 624 C CA . ILE A 1 84 ? 37.937 -15.530 88.449 1.00 42.82 123 ILE A CA 1
ATOM 625 C C . ILE A 1 84 ? 38.520 -16.282 87.261 1.00 42.82 123 ILE A C 1
ATOM 626 O O . ILE A 1 84 ? 38.439 -15.822 86.125 1.00 43.04 123 ILE A O 1
ATOM 631 N N . ASP A 1 85 ? 39.105 -17.444 87.527 1.00 42.75 124 ASP A N 1
ATOM 632 C CA . ASP A 1 85 ? 39.696 -18.240 86.464 1.00 42.05 124 ASP A CA 1
ATOM 633 C C . ASP A 1 85 ? 38.692 -18.594 85.375 1.00 40.54 124 ASP A C 1
ATOM 634 O O . ASP A 1 85 ? 38.965 -18.374 84.195 1.00 41.26 124 ASP A O 1
ATOM 639 N N . THR A 1 86 ? 37.533 -19.133 85.751 1.00 38.00 125 THR A N 1
ATOM 640 C CA . THR A 1 86 ? 36.553 -19.505 84.736 1.00 36.34 125 THR A CA 1
ATOM 641 C C . THR A 1 86 ? 36.169 -18.294 83.895 1.00 34.61 125 THR A C 1
ATOM 642 O O . THR A 1 86 ? 35.997 -18.413 82.678 1.00 34.90 125 THR A O 1
ATOM 646 N N . ALA A 1 87 ? 36.050 -17.133 84.541 1.00 32.27 126 ALA A N 1
ATOM 647 C CA . ALA A 1 87 ? 35.705 -15.895 83.846 1.00 30.03 126 ALA A CA 1
ATOM 648 C C . ALA A 1 87 ? 36.809 -15.591 82.842 1.00 29.81 126 ALA A C 1
ATOM 649 O O . ALA A 1 87 ? 36.551 -15.335 81.664 1.00 28.39 126 ALA A O 1
ATOM 651 N N . LYS A 1 88 ? 38.044 -15.626 83.329 1.00 30.41 127 LYS A N 1
ATOM 652 C CA . LYS A 1 88 ? 39.221 -15.384 82.506 1.00 31.21 127 LYS A CA 1
ATOM 653 C C . LYS A 1 88 ? 39.244 -16.334 81.302 1.00 32.14 127 LYS A C 1
ATOM 654 O O . LYS A 1 88 ? 39.545 -15.926 80.177 1.00 32.21 127 LYS A O 1
ATOM 660 N N . GLN A 1 89 ? 38.918 -17.602 81.545 1.00 33.66 128 GLN A N 1
ATOM 661 C CA . GLN A 1 89 ? 38.903 -18.593 80.480 1.00 34.02 128 GLN A CA 1
ATOM 662 C C . GLN A 1 89 ? 37.808 -18.275 79.469 1.00 33.13 128 GLN A C 1
ATOM 663 O O . GLN A 1 89 ? 38.033 -18.369 78.260 1.00 32.63 128 GLN A O 1
ATOM 669 N N . CYS A 1 90 ? 36.622 -17.916 79.956 1.00 32.08 129 CYS A N 1
ATOM 670 C CA . CYS A 1 90 ? 35.529 -17.559 79.056 1.00 31.11 129 CYS A CA 1
ATOM 671 C C . CYS A 1 90 ? 35.990 -16.372 78.209 1.00 29.46 129 CYS A C 1
ATOM 672 O O . CYS A 1 90 ? 35.774 -16.337 76.997 1.00 29.50 129 CYS A O 1
ATOM 675 N N . SER A 1 91 ? 36.633 -15.409 78.864 1.00 27.93 130 SER A N 1
ATOM 676 C CA . SER A 1 91 ? 37.142 -14.215 78.199 1.00 27.49 130 SER A CA 1
ATOM 677 C C . SER A 1 91 ? 37.996 -14.628 77.002 1.00 26.98 130 SER A C 1
ATOM 678 O O . SER A 1 91 ? 37.796 -14.157 75.879 1.00 26.70 130 SER A O 1
ATOM 681 N N . THR A 1 92 ? 38.944 -15.522 77.260 1.00 26.74 131 THR A N 1
ATOM 682 C CA . THR A 1 92 ? 39.839 -16.025 76.229 1.00 26.29 131 THR A CA 1
ATOM 683 C C . THR A 1 92 ? 39.081 -16.682 75.086 1.00 26.73 131 THR A C 1
ATOM 684 O O . THR A 1 92 ? 39.256 -16.312 73.930 1.00 28.82 131 THR A O 1
ATOM 688 N N . GLU A 1 93 ? 38.238 -17.658 75.402 1.00 27.01 132 GLU A N 1
ATOM 689 C CA . GLU A 1 93 ? 37.490 -18.347 74.361 1.00 27.90 132 GLU A CA 1
ATOM 690 C C . GLU A 1 93 ? 36.630 -17.394 73.528 1.00 27.88 132 GLU A C 1
ATOM 691 O O . GLU A 1 93 ? 36.522 -17.547 72.312 1.00 29.74 132 GLU A O 1
ATOM 697 N N . PHE A 1 94 ? 36.025 -16.403 74.174 1.00 26.60 133 PHE A N 1
ATOM 698 C CA . PHE A 1 94 ? 35.191 -15.447 73.455 1.00 24.35 133 PHE A CA 1
ATOM 699 C C . PHE A 1 94 ? 36.035 -14.671 72.458 1.00 23.64 133 PHE A C 1
ATOM 700 O O . PHE A 1 94 ? 35.678 -14.580 71.277 1.00 24.83 133 PHE A O 1
ATOM 708 N N . THR A 1 95 ? 37.152 -14.116 72.937 1.00 23.24 134 THR A N 1
ATOM 709 C CA . THR A 1 95 ? 38.067 -13.348 72.084 1.00 21.35 134 THR A CA 1
ATOM 710 C C . THR A 1 95 ? 38.647 -14.250 71.007 1.00 20.57 134 THR A C 1
ATOM 711 O O . THR A 1 95 ? 38.833 -13.829 69.872 1.00 20.32 134 THR A O 1
ATOM 715 N N . ASN A 1 96 ? 38.936 -15.495 71.374 1.00 21.41 135 ASN A N 1
ATOM 716 C CA . ASN A 1 96 ? 39.481 -16.443 70.419 1.00 20.47 135 ASN A CA 1
ATOM 717 C C . ASN A 1 96 ? 38.467 -16.817 69.341 1.00 20.42 135 ASN A C 1
ATOM 718 O O . ASN A 1 96 ? 38.843 -17.056 68.194 1.00 22.55 135 ASN A O 1
ATOM 723 N N . LYS A 1 97 ? 37.186 -16.865 69.693 1.00 19.77 136 LYS A N 1
ATOM 724 C CA . LYS A 1 97 ? 36.175 -17.222 68.703 1.00 18.41 136 LYS A CA 1
ATOM 725 C C . LYS A 1 97 ? 36.040 -16.132 67.663 1.00 18.14 136 LYS A C 1
ATOM 726 O O . LYS A 1 97 ? 35.902 -16.416 66.476 1.00 18.79 136 LYS A O 1
ATOM 732 N N . LEU A 1 98 ? 36.054 -14.881 68.114 1.00 17.03 137 LEU A N 1
ATOM 733 C CA . LEU A 1 98 ? 35.936 -13.758 67.196 1.00 17.13 137 LEU A CA 1
ATOM 734 C C . LEU A 1 98 ? 37.108 -13.809 66.213 1.00 17.80 137 LEU A C 1
ATOM 735 O O . LEU A 1 98 ? 36.931 -13.701 64.997 1.00 16.95 137 LEU A O 1
ATOM 740 N N . LYS A 1 99 ? 38.301 -13.998 66.767 1.00 19.53 138 LYS A N 1
ATOM 741 C CA . LYS A 1 99 ? 39.534 -14.072 66.001 1.00 21.92 138 LYS A CA 1
ATOM 742 C C . LYS A 1 99 ? 39.456 -15.122 64.899 1.00 22.35 138 LYS A C 1
ATOM 743 O O . LYS A 1 99 ? 39.739 -14.832 63.734 1.00 24.30 138 LYS A O 1
ATOM 749 N N . SER A 1 100 ? 39.071 -16.340 65.266 1.00 21.75 139 SER A N 1
ATOM 750 C CA . SER A 1 100 ? 38.965 -17.424 64.297 1.00 21.58 139 SER A CA 1
ATOM 751 C C . SER A 1 100 ? 37.928 -17.126 63.211 1.00 20.99 139 SER A C 1
ATOM 752 O O . SER A 1 100 ? 37.976 -17.701 62.133 1.00 21.35 139 SER A O 1
ATOM 755 N N . GLU A 1 101 ? 36.988 -16.234 63.497 1.00 21.43 140 GLU A N 1
ATOM 756 C CA . GLU A 1 101 ? 35.963 -15.873 62.528 1.00 20.70 140 GLU A CA 1
ATOM 757 C C . GLU A 1 101 ? 36.347 -14.574 61.830 1.00 20.54 140 GLU A C 1
ATOM 758 O O . GLU A 1 101 ? 35.493 -13.892 61.255 1.00 19.45 140 GLU A O 1
ATOM 764 N N . HIS A 1 102 ? 37.634 -14.242 61.877 1.00 20.85 141 HIS A N 1
ATOM 765 C CA . HIS A 1 102 ? 38.129 -13.011 61.267 1.00 22.11 141 HIS A CA 1
ATOM 766 C C . HIS A 1 102 ? 37.815 -12.886 59.774 1.00 21.34 141 HIS A C 1
ATOM 767 O O . HIS A 1 102 ? 37.598 -11.784 59.281 1.00 22.02 141 HIS A O 1
ATOM 774 N N . ALA A 1 103 ? 37.777 -14.001 59.055 1.00 21.43 142 ALA A N 1
ATOM 775 C CA . ALA A 1 103 ? 37.502 -13.945 57.616 1.00 22.96 142 ALA A CA 1
ATOM 776 C C . ALA A 1 103 ? 36.146 -13.317 57.275 1.00 24.16 142 ALA A C 1
ATOM 777 O O . ALA A 1 103 ? 35.918 -12.883 56.135 1.00 24.79 142 ALA A O 1
ATOM 779 N N . VAL A 1 104 ? 35.257 -13.261 58.264 1.00 24.10 143 VAL A N 1
ATOM 780 C CA . VAL A 1 104 ? 33.927 -12.694 58.073 1.00 24.36 143 VAL A CA 1
ATOM 781 C C . VAL A 1 104 ? 33.699 -11.414 58.893 1.00 24.63 143 VAL A C 1
ATOM 782 O O . VAL A 1 104 ? 33.127 -10.442 58.400 1.00 24.86 143 VAL A O 1
ATOM 786 N N . LEU A 1 105 ? 34.138 -11.418 60.147 1.00 23.90 144 LEU A N 1
ATOM 787 C CA . LEU A 1 105 ? 33.945 -10.259 60.999 1.00 23.12 144 LEU A CA 1
ATOM 788 C C . LEU A 1 105 ? 34.939 -9.167 60.625 1.00 25.11 144 LEU A C 1
ATOM 789 O O . LEU A 1 105 ? 34.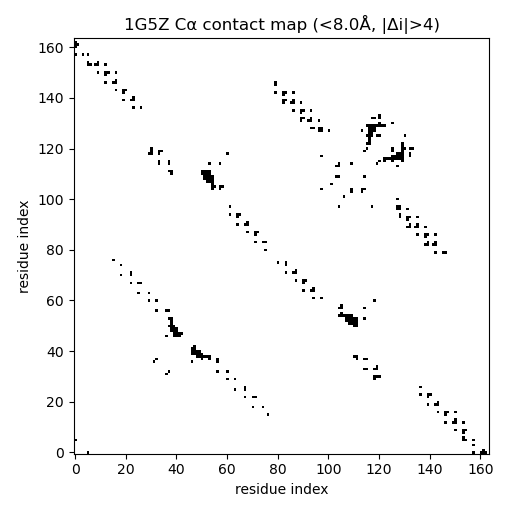814 -8.015 61.058 1.00 26.10 144 LEU A O 1
ATOM 794 N N . GLY A 1 106 ? 35.920 -9.533 59.804 1.00 25.35 145 GLY A N 1
ATOM 795 C CA . GLY A 1 106 ? 36.921 -8.572 59.382 1.00 24.43 145 GLY A CA 1
ATOM 796 C C . GLY A 1 106 ? 36.740 -8.119 57.945 1.00 24.87 145 GLY A C 1
ATOM 797 O O . GLY A 1 106 ? 37.511 -7.302 57.445 1.00 26.70 145 GLY A O 1
ATOM 798 N N . LEU A 1 107 ? 35.729 -8.651 57.271 1.00 24.50 146 LEU A N 1
ATOM 799 C CA . LEU A 1 107 ? 35.468 -8.281 55.888 1.00 24.58 146 LEU A CA 1
ATOM 800 C C . LEU A 1 107 ? 34.543 -7.066 55.900 1.00 26.35 146 LEU A C 1
ATOM 801 O O . LEU A 1 107 ? 33.569 -7.031 56.650 1.00 28.25 146 LEU A O 1
ATOM 806 N N . ASP A 1 108 ? 34.849 -6.078 55.065 1.00 27.65 147 ASP A N 1
ATOM 807 C CA . ASP A 1 108 ? 34.095 -4.831 55.010 1.00 28.34 147 ASP A CA 1
ATOM 808 C C . ASP A 1 108 ? 32.565 -4.790 55.088 1.00 29.35 147 ASP A C 1
ATOM 809 O O . ASP A 1 108 ? 32.011 -4.072 55.924 1.00 31.06 147 ASP A O 1
ATOM 814 N N . ASN A 1 109 ? 31.859 -5.526 54.246 1.00 30.39 148 ASN A N 1
ATOM 815 C CA . ASN A 1 109 ? 30.410 -5.422 54.308 1.00 29.87 148 ASN A CA 1
ATOM 816 C C . ASN A 1 109 ? 29.707 -6.373 55.250 1.00 28.60 148 ASN A C 1
ATOM 817 O O . ASN A 1 109 ? 28.636 -6.885 54.943 1.00 29.31 148 ASN A O 1
ATOM 822 N N . LEU A 1 110 ? 30.309 -6.579 56.414 1.00 26.96 149 LEU A N 1
ATOM 823 C CA . LEU A 1 110 ? 29.760 -7.463 57.438 1.00 25.82 149 LEU A CA 1
ATOM 824 C C . LEU A 1 110 ? 28.255 -7.241 57.632 1.00 25.44 149 LEU A C 1
ATOM 825 O O . LEU A 1 110 ? 27.833 -6.153 58.044 1.00 25.32 149 LEU A O 1
ATOM 830 N N . THR A 1 111 ? 27.452 -8.260 57.328 1.00 24.48 150 THR A N 1
ATOM 831 C CA . THR A 1 111 ? 26.002 -8.161 57.488 1.00 23.42 150 THR A CA 1
ATOM 832 C C . THR A 1 111 ? 25.587 -8.221 58.970 1.00 24.96 150 THR A C 1
ATOM 833 O O . THR A 1 111 ? 26.262 -8.855 59.802 1.00 22.84 150 THR A O 1
ATOM 837 N N . ASP A 1 112 ? 24.469 -7.562 59.285 1.00 24.67 151 ASP A N 1
ATOM 838 C CA . ASP A 1 112 ? 23.946 -7.520 60.649 1.00 24.83 151 ASP A CA 1
ATOM 839 C C . ASP A 1 112 ? 23.827 -8.904 61.269 1.00 24.89 151 ASP A C 1
ATOM 840 O O . ASP A 1 112 ? 24.296 -9.131 62.388 1.00 23.93 151 ASP A O 1
ATOM 845 N N . ASP A 1 113 ? 23.191 -9.827 60.549 1.00 24.40 152 ASP A N 1
ATOM 846 C CA . ASP A 1 113 ? 23.025 -11.180 61.060 1.00 24.28 152 ASP A CA 1
ATOM 847 C C . ASP A 1 113 ? 24.362 -11.755 61.509 1.00 23.86 152 ASP A C 1
ATOM 848 O O . ASP A 1 113 ? 24.472 -12.315 62.600 1.00 24.44 152 ASP A O 1
ATOM 853 N N . ASN A 1 114 ? 25.385 -11.616 60.676 1.00 24.83 153 ASN A N 1
ATOM 854 C CA . ASN A 1 114 ? 26.699 -12.128 61.044 1.00 25.15 153 ASN A CA 1
ATOM 855 C C . ASN A 1 114 ? 27.280 -11.425 62.269 1.00 25.38 153 ASN A C 1
ATOM 856 O O . ASN A 1 114 ? 27.964 -12.048 63.087 1.00 25.85 153 ASN A O 1
ATOM 861 N N . ALA A 1 115 ? 27.003 -10.132 62.399 1.00 24.72 154 ALA A N 1
ATOM 862 C CA . ALA A 1 115 ? 27.489 -9.374 63.542 1.00 25.17 154 ALA A CA 1
ATOM 863 C C . ALA A 1 115 ? 26.803 -9.912 64.780 1.00 25.93 154 ALA A C 1
ATOM 864 O O . ALA A 1 115 ? 27.454 -10.221 65.779 1.00 28.17 154 ALA A O 1
ATOM 866 N N . GLN A 1 116 ? 25.483 -10.033 64.704 1.00 25.61 155 GLN A N 1
ATOM 867 C CA . GLN A 1 116 ? 24.694 -10.528 65.826 1.00 25.51 155 GLN A CA 1
ATOM 868 C C . GLN A 1 116 ? 25.098 -11.934 66.249 1.00 25.23 155 GLN A C 1
ATOM 869 O O . GLN A 1 116 ? 25.012 -12.266 67.427 1.00 24.63 155 GLN A O 1
ATOM 875 N N . ARG A 1 117 ? 25.533 -12.763 65.301 1.00 26.05 156 ARG A N 1
ATOM 876 C CA . ARG A 1 117 ? 25.965 -14.121 65.646 1.00 26.37 156 ARG A CA 1
ATOM 877 C C . ARG A 1 117 ? 27.268 -14.029 66.434 1.00 26.22 156 ARG A C 1
ATOM 878 O O . ARG A 1 117 ? 27.733 -15.015 67.014 1.00 26.01 156 ARG A O 1
ATOM 886 N N . ALA A 1 118 ? 27.855 -12.836 66.446 1.00 25.98 157 ALA A N 1
ATOM 887 C CA . ALA A 1 118 ? 29.109 -12.618 67.149 1.00 25.76 157 ALA A CA 1
ATOM 888 C C . ALA A 1 118 ? 28.971 -11.949 68.514 1.00 26.03 157 ALA A C 1
ATOM 889 O O . ALA A 1 118 ? 29.575 -12.401 69.491 1.00 25.97 157 ALA A O 1
ATOM 891 N N . ILE A 1 119 ? 28.174 -10.886 68.595 1.00 26.53 158 ILE A N 1
ATOM 892 C CA . ILE A 1 119 ? 28.054 -10.164 69.857 1.00 25.83 158 ILE A CA 1
ATOM 893 C C . ILE A 1 119 ? 26.670 -9.976 70.466 1.00 25.96 158 ILE A C 1
ATOM 894 O O . ILE A 1 119 ? 26.556 -9.326 71.501 1.00 27.17 158 ILE A O 1
ATOM 899 N N . LEU A 1 120 ? 25.625 -10.522 69.843 1.00 25.12 159 LEU A N 1
ATOM 900 C CA . LEU A 1 120 ? 24.264 -10.395 70.381 1.00 23.61 159 LEU A CA 1
ATOM 901 C C . LEU A 1 120 ? 23.864 -11.694 71.073 1.00 24.90 159 LEU A C 1
ATOM 902 O O . LEU A 1 120 ? 23.418 -12.637 70.425 1.00 24.74 159 LEU A O 1
ATOM 907 N N . LYS A 1 121 ? 24.015 -11.724 72.393 1.00 26.66 160 LYS A N 1
ATOM 908 C CA . LYS A 1 121 ? 23.711 -12.898 73.207 1.00 28.07 160 LYS A CA 1
ATOM 909 C C . LYS A 1 121 ? 22.391 -13.631 72.955 1.00 30.59 160 LYS A C 1
ATOM 910 O O . LYS A 1 121 ? 22.351 -14.864 72.975 1.00 30.77 160 LYS A O 1
ATOM 916 N N . LYS A 1 122 ? 21.314 -12.886 72.731 1.00 31.95 161 LYS A N 1
ATOM 917 C CA . LYS A 1 122 ? 20.006 -13.494 72.515 1.00 33.62 161 LYS A CA 1
ATOM 918 C C . LYS A 1 122 ? 19.708 -13.894 71.074 1.00 33.86 161 LYS A C 1
ATOM 919 O O . LYS A 1 122 ? 18.622 -14.392 70.785 1.00 35.36 161 LYS A O 1
ATOM 925 N N . HIS A 1 123 ? 20.653 -13.687 70.166 1.00 33.76 162 HIS A N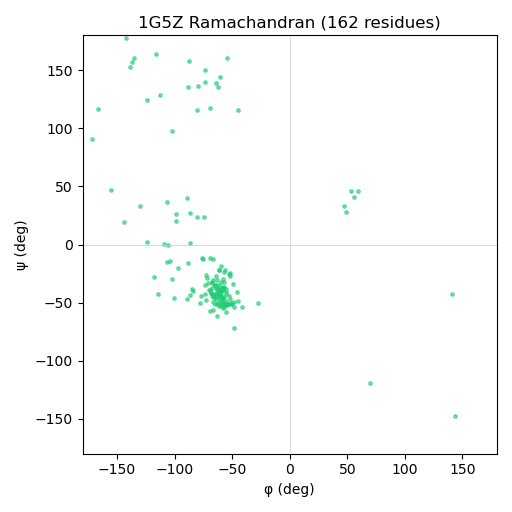 1
ATOM 926 C CA . HIS A 1 123 ? 20.406 -14.034 68.774 1.00 33.00 162 HIS A CA 1
ATOM 927 C C . HIS A 1 123 ? 20.112 -15.520 68.603 1.00 35.13 162 HIS A C 1
ATOM 928 O O . HIS A 1 123 ? 20.694 -16.364 69.300 1.00 36.84 162 HIS A O 1
ATOM 935 N N . ALA A 1 124 ? 19.214 -15.835 67.671 1.00 35.23 163 ALA A N 1
ATOM 936 C CA . ALA A 1 124 ? 18.832 -17.220 67.409 1.00 35.82 163 ALA A CA 1
ATOM 937 C C . ALA A 1 124 ? 20.052 -18.066 67.059 1.00 36.23 163 ALA A C 1
ATOM 938 O O . ALA A 1 124 ? 20.130 -19.233 67.428 1.00 37.19 163 ALA A O 1
ATOM 940 N N . ASN A 1 125 ? 20.994 -17.468 66.338 1.00 36.52 164 ASN A N 1
ATOM 941 C CA . ASN A 1 125 ? 22.229 -18.140 65.945 1.00 35.78 164 ASN A CA 1
ATOM 942 C C . ASN A 1 125 ? 23.358 -17.444 66.681 1.00 34.60 164 ASN A C 1
ATOM 943 O O . ASN A 1 125 ? 23.482 -16.219 66.620 1.00 35.37 164 ASN A O 1
ATOM 948 N N . LYS A 1 126 ? 24.189 -18.230 67.359 1.00 32.99 165 LYS A N 1
ATOM 949 C CA . LYS A 1 126 ? 25.288 -17.689 68.147 1.00 31.39 165 LYS A CA 1
ATOM 950 C C . LYS A 1 126 ? 26.616 -18.383 67.823 1.00 30.05 165 LYS A C 1
ATOM 951 O O . LYS A 1 126 ? 27.482 -18.524 68.697 1.00 28.90 165 LYS A O 1
ATOM 957 N N . ASP A 1 127 ? 26.785 -18.792 66.567 1.00 29.40 166 ASP A N 1
ATOM 958 C CA . ASP A 1 127 ? 27.995 -19.510 66.158 1.00 28.05 166 ASP A CA 1
ATOM 959 C C . ASP A 1 127 ? 29.205 -18.688 65.727 1.00 26.67 166 ASP A C 1
ATOM 960 O O . ASP A 1 127 ? 30.026 -19.159 64.938 1.00 26.20 166 ASP A O 1
ATOM 965 N N . LYS A 1 128 ? 29.328 -17.468 66.242 1.00 24.61 167 LYS A N 1
ATOM 966 C CA . LYS A 1 128 ? 30.470 -16.630 65.899 1.00 22.64 167 LYS A CA 1
ATOM 967 C C . LYS A 1 128 ? 30.947 -15.778 67.061 1.00 23.44 167 LYS A C 1
ATOM 968 O O . LYS A 1 128 ? 31.642 -14.788 66.859 1.00 25.18 167 LYS A O 1
ATOM 974 N N . GLY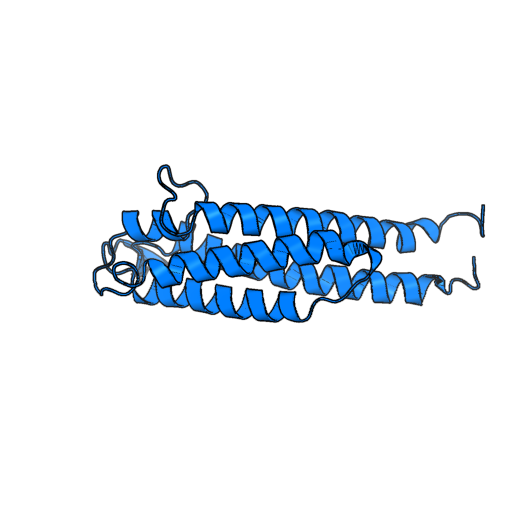 A 1 129 ? 30.579 -16.172 68.277 1.00 23.48 168 GLY A N 1
ATOM 975 C CA . GLY A 1 129 ? 31.003 -15.440 69.450 1.00 22.40 168 GLY A CA 1
ATOM 976 C C . GLY A 1 129 ? 29.932 -15.324 70.511 1.00 23.64 168 GLY A C 1
ATOM 977 O O . GLY A 1 129 ? 30.220 -15.501 71.700 1.00 24.37 168 GLY A O 1
ATOM 978 N N . ALA A 1 130 ? 28.699 -15.041 70.085 1.00 23.98 169 ALA A N 1
ATOM 979 C CA . ALA A 1 130 ? 27.571 -14.867 71.008 1.00 24.53 169 ALA A CA 1
ATOM 980 C C . ALA A 1 130 ? 27.528 -15.938 72.086 1.00 25.34 169 ALA A C 1
ATOM 981 O O . ALA A 1 130 ? 27.384 -15.629 73.268 1.00 27.84 169 ALA A O 1
ATOM 983 N N . ALA A 1 131 ? 27.653 -17.196 71.679 1.00 25.23 170 ALA A N 1
ATOM 984 C CA . ALA A 1 131 ? 27.645 -18.305 72.617 1.00 24.49 170 ALA A CA 1
ATOM 985 C C . ALA A 1 131 ? 28.737 -18.090 73.658 1.00 24.80 170 ALA A C 1
ATOM 986 O O . ALA A 1 131 ? 28.477 -18.145 74.861 1.00 25.29 170 ALA A O 1
ATOM 988 N N . GLU A 1 132 ? 29.961 -17.846 73.200 1.00 25.78 171 GLU A N 1
ATOM 989 C CA . GLU A 1 132 ? 31.066 -17.626 74.128 1.00 25.38 171 GLU A CA 1
ATOM 990 C C . GLU A 1 132 ? 30.806 -16.370 74.940 1.00 25.82 171 GLU A C 1
ATOM 991 O O . GLU A 1 132 ? 31.036 -16.348 76.147 1.00 26.31 171 GLU A O 1
ATOM 997 N N . LEU A 1 133 ? 30.321 -15.327 74.274 1.00 25.12 172 LEU A N 1
ATOM 998 C CA . LEU A 1 133 ? 30.023 -14.068 74.943 1.00 25.38 172 LEU A CA 1
ATOM 999 C C . LEU A 1 133 ? 29.099 -14.342 76.118 1.00 27.28 172 LEU A C 1
ATOM 1000 O O . LEU A 1 133 ? 29.353 -13.911 77.253 1.00 26.39 172 LEU A O 1
ATOM 1005 N N . GLU A 1 134 ? 28.020 -15.061 75.823 1.00 28.73 173 GLU A N 1
ATOM 1006 C CA . GLU A 1 134 ? 27.028 -15.433 76.815 1.00 31.00 173 GLU A CA 1
ATOM 1007 C C . GLU A 1 134 ? 27.703 -16.023 78.053 1.00 32.23 173 GLU A C 1
ATOM 1008 O O . GLU A 1 134 ? 27.483 -15.564 79.178 1.00 33.69 173 GLU A O 1
ATOM 1014 N N . LYS A 1 135 ? 28.533 -17.037 77.843 1.00 31.98 174 LYS A N 1
ATOM 1015 C CA . LYS A 1 135 ? 29.234 -17.663 78.950 1.00 32.34 174 LYS A CA 1
ATOM 1016 C C . LYS A 1 135 ? 30.107 -16.656 79.693 1.00 31.63 174 LYS A C 1
ATOM 1017 O O . LYS A 1 135 ? 30.190 -16.687 80.916 1.00 32.94 174 LYS A O 1
ATOM 1023 N N . LEU A 1 136 ? 30.772 -15.771 78.961 1.00 31.41 175 LEU A N 1
ATOM 1024 C CA . LEU A 1 136 ? 31.607 -14.769 79.607 1.00 30.91 175 LEU A CA 1
ATOM 1025 C C . LEU A 1 136 ? 30.704 -13.922 80.498 1.00 32.43 175 LEU A C 1
ATOM 1026 O O . LEU A 1 136 ? 31.078 -13.539 81.608 1.00 33.08 175 LEU A O 1
ATOM 1031 N N . PHE A 1 137 ? 29.506 -13.639 79.999 1.00 34.53 176 PHE A N 1
ATOM 1032 C CA . PHE A 1 137 ? 28.535 -12.856 80.745 1.00 35.57 176 PHE A CA 1
ATOM 1033 C C . PHE A 1 137 ? 28.193 -13.555 82.061 1.00 35.96 176 PHE A C 1
ATOM 1034 O O . PHE A 1 137 ? 28.260 -12.951 83.129 1.00 35.84 176 PHE A O 1
ATOM 1042 N N . LYS A 1 138 ? 27.834 -14.833 81.983 1.00 37.33 177 LYS A N 1
ATOM 1043 C CA . LYS A 1 138 ? 27.480 -15.586 83.180 1.00 38.56 177 LYS A CA 1
ATOM 1044 C C . LYS A 1 138 ? 28.652 -15.720 84.144 1.00 38.21 177 LYS A C 1
ATOM 1045 O O . LYS A 1 138 ? 28.476 -15.595 85.352 1.00 40.06 177 LYS A O 1
ATOM 1051 N N . ALA A 1 139 ? 29.845 -15.979 83.623 1.00 37.40 178 ALA A N 1
ATOM 1052 C CA . ALA A 1 139 ? 31.002 -16.134 84.493 1.00 37.35 178 ALA A CA 1
ATOM 1053 C C . ALA A 1 139 ? 31.204 -14.891 85.340 1.00 37.93 178 ALA A C 1
ATOM 1054 O O . ALA A 1 139 ? 31.283 -14.978 86.567 1.00 37.41 178 ALA A O 1
ATOM 1056 N N . VAL A 1 140 ? 31.284 -13.734 84.687 1.00 38.57 179 VAL A N 1
ATOM 1057 C CA . VAL A 1 140 ? 31.480 -12.480 85.405 1.00 39.71 179 VAL A CA 1
ATOM 1058 C C . VAL A 1 140 ? 30.326 -12.215 86.362 1.00 40.60 179 VAL A C 1
ATOM 1059 O O . VAL A 1 140 ? 30.522 -11.660 87.443 1.00 40.90 179 VAL A O 1
ATOM 1063 N N . GLU A 1 141 ? 29.125 -12.618 85.962 1.00 40.90 180 GLU A N 1
ATOM 1064 C CA . GLU A 1 141 ? 27.944 -12.438 86.793 1.00 41.66 180 GLU A CA 1
ATOM 1065 C C . GLU A 1 141 ? 28.121 -13.145 88.138 1.00 41.88 180 GLU A C 1
ATOM 1066 O O . GLU A 1 141 ? 27.868 -12.562 89.198 1.00 41.60 180 GLU A O 1
ATOM 1072 N N . ASN A 1 142 ? 28.557 -14.400 88.099 1.00 41.91 181 ASN A N 1
ATOM 1073 C CA . ASN A 1 142 ? 28.760 -15.150 89.328 1.00 42.31 181 ASN A CA 1
ATOM 1074 C C . ASN A 1 142 ? 29.959 -14.626 90.103 1.00 41.89 181 ASN A C 1
ATOM 1075 O O . ASN A 1 142 ? 29.972 -14.648 91.333 1.00 42.29 181 ASN A O 1
ATOM 1080 N N . LEU A 1 143 ? 30.966 -14.150 89.388 1.00 42.06 182 LEU A N 1
ATOM 1081 C CA . LEU A 1 143 ? 32.142 -13.610 90.046 1.00 42.80 182 LEU A CA 1
ATOM 1082 C C . LEU A 1 143 ? 31.686 -12.373 90.814 1.00 44.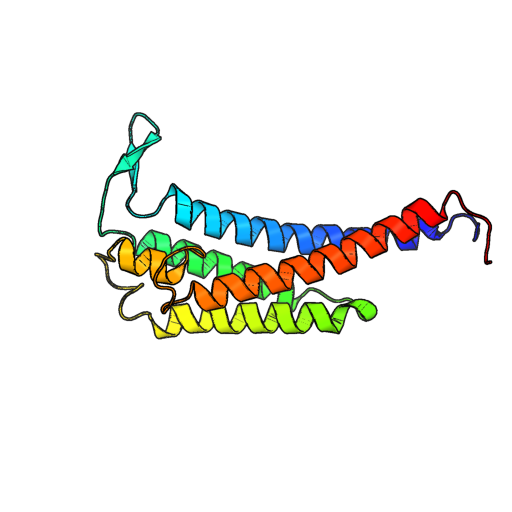27 182 LEU A C 1
ATOM 1083 O O . LEU A 1 143 ? 32.195 -12.070 91.894 1.00 44.54 182 LEU A O 1
ATOM 1088 N N . SER A 1 144 ? 30.716 -11.665 90.240 1.00 45.90 183 SER A N 1
ATOM 1089 C CA . SER A 1 144 ? 30.169 -10.455 90.846 1.00 47.26 183 SER A CA 1
ATOM 1090 C C . SER A 1 144 ? 29.367 -10.789 92.102 1.00 47.69 183 SER A C 1
ATOM 1091 O O . SER A 1 144 ? 29.659 -10.280 93.184 1.00 48.22 183 SER A O 1
ATOM 1094 N N . LYS A 1 145 ? 28.357 -11.643 91.959 1.00 49.02 184 LYS A N 1
ATOM 1095 C CA . LYS A 1 145 ? 27.534 -12.052 93.098 1.00 49.37 184 LYS A CA 1
ATOM 1096 C C . LYS A 1 145 ? 28.443 -12.454 94.256 1.00 48.89 184 LYS A C 1
ATOM 1097 O O . LYS A 1 145 ? 28.271 -12.003 95.387 1.00 49.21 184 LYS A O 1
ATOM 1103 N N . ALA A 1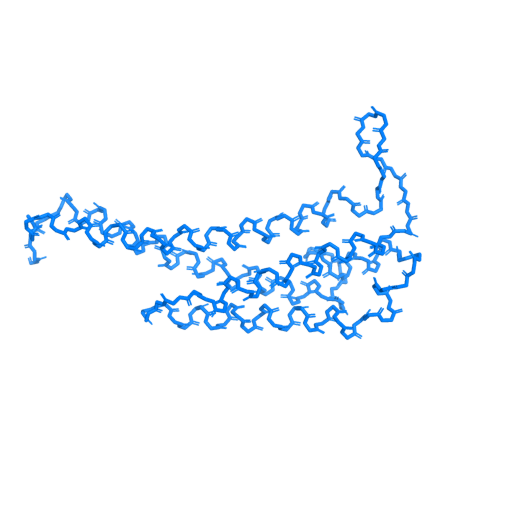 146 ? 29.412 -13.307 93.949 1.00 48.37 185 ALA A N 1
ATOM 1104 C CA . ALA A 1 146 ? 30.362 -13.808 94.931 1.00 48.00 185 ALA A CA 1
ATOM 1105 C C . ALA A 1 146 ? 31.110 -12.719 95.686 1.00 47.89 185 ALA A C 1
ATOM 1106 O O . ALA A 1 146 ? 31.369 -12.865 96.878 1.00 49.37 185 ALA A O 1
ATOM 1108 N N . ALA A 1 147 ? 31.470 -11.636 95.003 1.00 47.73 186 ALA A N 1
ATOM 1109 C CA . ALA A 1 147 ? 32.193 -10.548 95.660 1.00 48.21 186 ALA A CA 1
ATOM 1110 C C . ALA A 1 147 ? 31.242 -9.573 96.349 1.00 48.79 186 ALA A C 1
ATOM 1111 O O . ALA A 1 147 ? 31.532 -9.072 97.431 1.00 49.50 186 ALA A O 1
ATOM 1113 N N . GLN A 1 148 ? 30.102 -9.307 95.724 1.00 49.60 187 GLN A N 1
ATOM 1114 C CA . GLN A 1 148 ? 29.138 -8.396 96.315 1.00 50.89 187 GLN A CA 1
ATOM 1115 C C . GLN A 1 148 ? 28.634 -8.916 97.655 1.00 51.32 187 GLN A C 1
ATOM 1116 O O . GLN A 1 148 ? 28.477 -8.143 98.598 1.00 52.23 187 GLN A O 1
ATOM 1122 N N . ASP A 1 149 ? 28.388 -10.220 97.751 1.00 51.81 188 ASP A N 1
ATOM 1123 C CA . ASP A 1 149 ? 27.917 -10.776 99.011 1.00 52.49 188 ASP A CA 1
ATOM 1124 C C . ASP A 1 149 ? 29.037 -10.652 100.040 1.00 52.22 188 ASP A C 1
ATOM 1125 O O . ASP A 1 149 ? 28.794 -10.275 101.183 1.00 52.29 188 ASP A O 1
ATOM 1130 N N . THR A 1 150 ? 30.266 -10.950 99.625 1.00 52.17 189 THR A N 1
ATOM 1131 C CA . THR A 1 150 ? 31.415 -10.860 100.517 1.00 52.62 189 THR A CA 1
ATOM 1132 C C . THR A 1 150 ? 31.453 -9.482 101.172 1.00 52.98 189 THR A C 1
ATOM 1133 O O . THR A 1 150 ? 31.683 -9.354 102.381 1.00 52.91 189 THR A O 1
ATOM 1137 N N . LEU A 1 151 ? 31.226 -8.453 100.362 1.00 53.45 190 LEU A N 1
ATOM 1138 C CA . LEU A 1 151 ? 31.224 -7.079 100.846 1.00 53.29 190 LEU A CA 1
ATOM 1139 C C . LEU A 1 151 ? 30.162 -6.911 101.925 1.00 53.50 190 LEU A C 1
ATOM 1140 O O . LEU A 1 151 ? 30.449 -6.434 103.023 1.00 53.78 190 LEU A O 1
ATOM 1145 N N . LYS A 1 152 ? 28.935 -7.310 101.601 1.00 53.81 191 LYS A N 1
ATOM 1146 C CA . LYS A 1 152 ? 27.817 -7.203 102.529 1.00 54.49 191 LYS A CA 1
ATOM 1147 C C . LYS A 1 152 ? 28.160 -7.779 103.898 1.00 54.72 191 LYS A C 1
ATOM 1148 O O . LYS A 1 152 ? 27.687 -7.279 104.915 1.00 55.12 191 LYS A O 1
ATOM 1154 N N . ASN A 1 153 ? 28.981 -8.825 103.926 1.00 55.39 192 ASN A N 1
ATOM 1155 C CA . ASN A 1 153 ? 29.381 -9.431 105.195 1.00 56.35 192 ASN A CA 1
ATOM 1156 C C . ASN A 1 153 ? 30.172 -8.423 106.021 1.00 57.18 192 ASN A C 1
ATOM 1157 O O . ASN A 1 153 ? 29.760 -8.041 107.115 1.00 56.89 192 ASN A O 1
ATOM 1162 N N . ALA A 1 154 ? 31.307 -7.994 105.480 1.00 58.77 193 ALA A N 1
ATOM 1163 C CA . ALA A 1 154 ? 32.178 -7.035 106.146 1.00 60.09 193 ALA A CA 1
ATOM 1164 C C . ALA A 1 154 ? 31.439 -5.778 106.605 1.00 60.77 193 ALA A C 1
ATOM 1165 O O . ALA A 1 154 ? 31.870 -5.100 107.538 1.00 61.11 193 ALA A O 1
ATOM 1167 N N . VAL A 1 155 ? 30.327 -5.464 105.948 1.00 61.48 194 VAL A N 1
ATOM 1168 C CA . VAL A 1 155 ? 29.557 -4.278 106.304 1.00 61.75 194 VAL A CA 1
ATOM 1169 C C . VAL A 1 155 ? 28.520 -4.608 107.366 1.00 62.15 194 VAL A C 1
ATOM 1170 O O . VAL A 1 155 ? 28.376 -3.896 108.358 1.00 61.69 194 VAL A O 1
ATOM 1174 N N . LYS A 1 156 ? 27.803 -5.702 107.151 1.00 62.72 195 LYS A N 1
ATOM 1175 C CA . LYS A 1 156 ? 26.766 -6.126 108.076 1.00 63.23 195 LYS A CA 1
ATOM 1176 C C . LYS A 1 156 ? 27.325 -6.705 109.377 1.00 63.61 195 LYS A C 1
ATOM 1177 O O . LYS A 1 156 ? 26.668 -6.646 110.417 1.00 63.53 195 LYS A O 1
ATOM 1183 N N . GLU A 1 157 ? 28.540 -7.247 109.329 1.00 64.78 196 GLU A N 1
ATOM 1184 C CA . GLU A 1 157 ? 29.153 -7.796 110.535 1.00 65.72 196 GLU A CA 1
ATOM 1185 C C . GLU A 1 157 ? 29.746 -6.639 111.328 1.00 66.58 196 GLU A C 1
ATOM 1186 O O . GLU A 1 157 ? 30.672 -6.808 112.125 1.00 67.05 196 GLU A O 1
ATOM 1192 N N . LEU A 1 158 ? 29.190 -5.458 111.085 1.00 67.57 197 LEU A N 1
ATOM 1193 C CA . LEU A 1 158 ? 29.611 -4.231 111.744 1.00 68.42 197 LEU A CA 1
ATOM 1194 C C . LEU A 1 158 ? 28.563 -3.951 112.815 1.00 68.85 197 LEU A C 1
ATOM 1195 O O . LEU A 1 158 ? 28.853 -3.360 113.854 1.00 69.24 197 LEU A O 1
ATOM 1200 N N . THR A 1 159 ? 27.338 -4.392 112.544 1.00 69.26 198 THR A N 1
ATOM 1201 C CA . THR A 1 159 ? 26.226 -4.217 113.468 1.00 70.28 198 THR A CA 1
ATOM 1202 C C . THR A 1 159 ? 25.894 -5.558 114.122 1.00 70.93 198 THR A C 1
ATOM 1203 O O . THR A 1 159 ? 24.728 -5.876 114.370 1.00 71.18 198 THR A O 1
ATOM 1207 N N . SER A 1 160 ? 26.935 -6.341 114.389 1.00 71.99 199 SER A N 1
ATOM 1208 C CA . SER A 1 160 ? 26.791 -7.650 115.019 1.00 73.25 199 SER A CA 1
ATOM 1209 C C . SER A 1 160 ? 27.871 -7.819 116.089 1.00 74.38 199 SER A C 1
ATOM 1210 O O . SER A 1 160 ? 28.913 -7.160 116.037 1.00 74.64 199 SER A O 1
ATOM 1213 N N . PRO A 1 161 ? 27.639 -8.712 117.069 1.00 75.25 200 PRO A N 1
ATOM 1214 C CA . PRO A 1 161 ? 28.604 -8.952 118.150 1.00 75.55 200 PRO A CA 1
ATOM 1215 C C . PRO A 1 161 ? 30.009 -9.313 117.674 1.00 76.14 200 PRO A C 1
ATOM 1216 O O . PRO A 1 161 ? 30.205 -9.730 116.530 1.00 76.34 200 PRO A O 1
ATOM 1220 N N . ILE A 1 162 ? 30.982 -9.144 118.563 1.00 76.90 201 ILE A N 1
ATOM 1221 C CA . ILE A 1 162 ? 32.373 -9.451 118.252 1.00 77.57 201 ILE A CA 1
ATOM 1222 C C . ILE A 1 162 ? 32.591 -10.958 118.376 1.00 77.77 201 ILE A C 1
ATOM 1223 O O . ILE A 1 162 ? 32.123 -11.583 119.328 1.00 77.73 201 ILE A O 1
ATOM 1228 N N . VAL A 1 163 ? 33.303 -11.529 117.407 1.00 78.59 202 VAL A N 1
ATOM 1229 C CA . VAL A 1 163 ? 33.584 -12.966 117.366 1.00 78.84 202 VAL A CA 1
ATOM 1230 C C . VAL A 1 163 ? 32.293 -13.733 117.054 1.00 78.81 202 VAL A C 1
ATOM 1231 O O . VAL A 1 163 ? 31.686 -13.530 115.999 1.00 79.20 202 VAL A O 1
ATOM 1235 N N . ALA A 1 164 ? 31.873 -14.606 117.965 1.00 78.57 203 ALA A N 1
ATOM 1236 C CA . ALA A 1 164 ? 30.654 -15.386 117.773 1.00 78.53 203 ALA A CA 1
ATOM 1237 C C . ALA A 1 164 ? 30.274 -16.118 119.054 1.00 78.50 203 ALA A C 1
ATOM 1238 O O . ALA A 1 164 ? 29.192 -15.820 119.602 1.00 78.40 203 ALA A O 1
#

Solvent-accessible surface area: 9638 Å² total; per-residue (Å²): 53,98,152,69,85,7,54,132,106,40,86,90,11,52,58,13,28,115,37,2,117,83,2,47,76,32,11,58,38,0,35,86,45,4,71,112,25,12,6,94,94,162,13,158,155,35,98,79,79,58,131,32,118,4,22,91,31,6,67,27,0,62,56,36,1,59,69,0,33,101,72,0,90,104,15,148,31,155,136,10,116,120,68,4,50,71,0,62,116,22,1,66,83,0,13,65,53,4,109,78,35,126,69,50,12,52,124,108,92,6,61,38,57,34,0,44,59,0,0,27,30,189,33,95,64,76,75,31,0,0,40,37,4,56,127,0,71,91,12,1,45,66,0,4,123,11,0,84,74,37,30,89,84,0,52,117,68,69,126,52,112,101,142,144

CATH classification: 1.20.120.240

Nearest PDB structures (foldseek):
  1g5z-assembly1_A-2  TM=1.006E+00  e=2.781E-23  Borreliella burgdorferi
  7uj6-assembly1_B  TM=9.888E-01  e=3.597E-15  Borreliella burgdorferi 297
  7uj6-assembly1_A  TM=9.824E-01  e=3.782E-15  Borreliella burgdorferi 297
  9bif-assembly3_M  TM=9.932E-01  e=1.220E-13  Borreliella burgdorferi B31
  7uj2-assembly1_A  TM=9.714E-01  e=1.220E-13  Borreliella burgdorferi 297

Secondary structure (DSSP, 8-state):
-GGGTHHHHHHHHHHHHHHHHHHHHHHHHHHHIIIIITTEEEETTEEEE--S--HHHHHHHHHHHHHHHHHHHT---TTTHHHHHHHHHHHHHHHHHHHHTHHHHTSTT--HHHHHHHH-TT-S--TTTHHHHHHHHHHHHHHHHHHHHHHHHHHHTTSS-S--

Radius of gyration: 19.5 Å; Cα contacts (8 Å, |Δi|>4): 208; chains: 1; bounding box: 27×34×64 Å

InterPro domains:
  IPR001800 Lipoprotein, OspC-type [PF01441] (41-201)
  IPR036437 Outer surface protein C-like superfamily [G3DSA:1.20.120.240] (37-209)
  IPR036437 Outer surface protein C-like superfamily [SSF63515] (40-203)

Foldseek 3Di:
DVVLPLVCVQVVLVVLLVLLVVLLVLLVVLQCLLVPVQQWDQDPVGIDGHWQFCQVSLVVSLVSLVVSLVSLVPRDDVVLVPLSVQLNVLSVVLSVLLVVVCVQSNDGRRGSLNSCLNRVLPRPHVRRRNVSSVSNNVSSVVSNVVSVVSNVCSVVCSVPDDDD

Sequence (164 aa):
PNLTEISKKITESNAVVLAVKEVETLLASIDELATKAIGKKIGNNGLEANQSKNTSLLSGAYAISDLIAEKLNVLKNEELKEKIDTAKQCSTEFTNKLKSEHAVLGLDNLTDDNAQRAILKKHANKDKGAAELEKLFKAVENLSKAAQDTLKNAVKELTSPIVA

B-factor: mean 38.94, std 17.12, range [12.13, 89.05]